Protein AF-A0A2V9LLZ0-F1 (afdb_monomer_lite)

Structure (mmCIF, N/CA/C/O backbone):
data_AF-A0A2V9LLZ0-F1
#
_entry.id   AF-A0A2V9LLZ0-F1
#
loop_
_atom_site.group_PDB
_atom_site.id
_atom_site.type_symbol
_atom_site.label_atom_id
_atom_site.label_alt_id
_atom_site.label_comp_id
_atom_site.label_asym_id
_atom_site.label_entity_id
_atom_site.label_seq_id
_atom_site.pdbx_PDB_ins_code
_atom_site.Cartn_x
_atom_site.Cartn_y
_atom_site.Cartn_z
_atom_site.occupancy
_atom_site.B_iso_or_equiv
_atom_site.auth_seq_id
_atom_site.auth_comp_id
_atom_site.auth_asym_id
_atom_site.auth_atom_id
_atom_site.pdbx_PDB_model_num
ATOM 1 N N . MET A 1 1 ? -21.256 11.971 18.915 1.00 57.91 1 MET A N 1
ATOM 2 C CA . MET A 1 1 ? -20.803 11.219 17.724 1.00 57.91 1 MET A CA 1
ATOM 3 C C . MET A 1 1 ? -19.318 11.514 17.536 1.00 57.91 1 MET A C 1
ATOM 5 O O . MET A 1 1 ? -18.966 12.685 17.577 1.00 57.91 1 MET A O 1
ATOM 9 N N . LYS A 1 2 ? -18.442 10.502 17.460 1.00 81.50 2 LYS A N 1
ATOM 10 C CA . LYS A 1 2 ? -17.006 10.695 17.167 1.00 81.50 2 LYS A CA 1
ATOM 11 C C . LYS A 1 2 ? -16.796 10.551 15.658 1.00 81.50 2 LYS A C 1
ATOM 13 O O . LYS A 1 2 ? -17.428 9.687 15.059 1.00 81.50 2 LYS A O 1
ATOM 18 N N . LEU A 1 3 ? -15.955 11.399 15.067 1.00 91.38 3 LEU A N 1
ATOM 19 C CA . LEU A 1 3 ? -15.538 11.262 13.669 1.00 91.38 3 LEU A CA 1
ATOM 20 C C . LEU A 1 3 ? -14.570 10.081 13.536 1.00 91.38 3 LEU A C 1
ATOM 22 O O . LEU A 1 3 ? -13.736 9.866 14.418 1.00 91.38 3 LEU A O 1
ATOM 26 N N . GLU A 1 4 ? -14.685 9.328 12.446 1.00 93.81 4 GLU A N 1
ATOM 27 C CA . GLU A 1 4 ? -13.737 8.264 12.114 1.00 93.81 4 GLU A CA 1
ATOM 28 C C . GLU A 1 4 ? -12.455 8.841 11.496 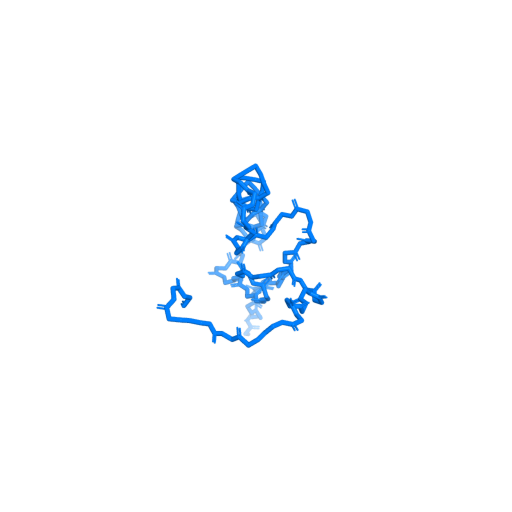1.00 93.81 4 GLU A C 1
ATOM 30 O O . GLU A 1 4 ? -12.481 9.885 10.841 1.00 93.81 4 GLU A O 1
ATOM 35 N N . CYS A 1 5 ? -11.327 8.156 11.706 1.00 95.31 5 CYS A N 1
ATOM 36 C CA . CYS A 1 5 ? -10.041 8.509 11.109 1.00 95.31 5 CYS A CA 1
ATOM 37 C C . CYS A 1 5 ? -9.729 7.571 9.938 1.00 95.31 5 CYS A C 1
ATOM 39 O O . CYS A 1 5 ? -9.741 6.346 10.083 1.00 95.31 5 CYS A O 1
ATOM 41 N N . THR A 1 6 ? -9.411 8.158 8.788 1.00 97.44 6 THR A N 1
ATOM 42 C CA . THR A 1 6 ? -8.939 7.466 7.585 1.00 97.44 6 THR A CA 1
ATOM 43 C C . THR A 1 6 ? -7.678 8.148 7.080 1.00 97.44 6 THR A C 1
ATOM 45 O O . THR A 1 6 ? -7.536 9.362 7.230 1.00 97.44 6 THR A O 1
ATOM 48 N N . THR A 1 7 ? -6.791 7.404 6.429 1.00 98.19 7 THR A N 1
ATOM 49 C CA . THR A 1 7 ? -5.582 7.958 5.806 1.00 98.19 7 THR A CA 1
ATOM 50 C C . THR A 1 7 ? -5.643 7.829 4.285 1.00 98.19 7 THR A C 1
ATOM 52 O O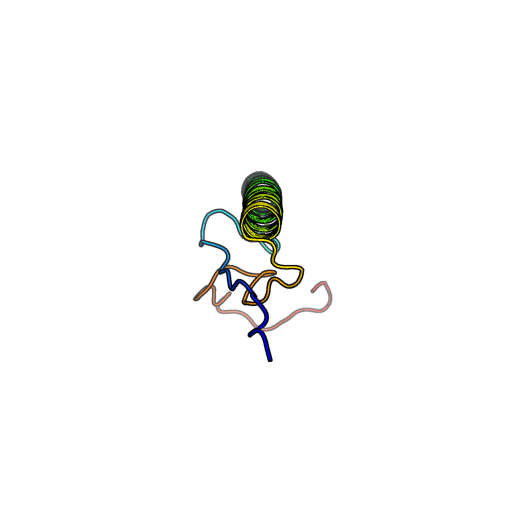 . THR A 1 7 ? -6.349 6.987 3.730 1.00 98.19 7 THR A O 1
ATOM 55 N N . CYS A 1 8 ? -4.889 8.677 3.592 1.00 97.56 8 CYS A N 1
ATOM 56 C CA . CYS A 1 8 ? -4.696 8.596 2.150 1.00 97.56 8 CYS A CA 1
ATOM 57 C C . CYS A 1 8 ? -3.197 8.604 1.861 1.00 97.56 8 CYS A C 1
ATOM 59 O O . CYS A 1 8 ? -2.443 9.337 2.506 1.00 97.56 8 CYS A O 1
ATOM 61 N N . SER A 1 9 ? -2.757 7.781 0.915 1.00 97.38 9 SER A N 1
ATOM 62 C CA . SER A 1 9 ? -1.374 7.770 0.456 1.00 97.38 9 SER A CA 1
ATOM 63 C C . SER A 1 9 ? -1.293 7.619 -1.056 1.00 97.38 9 SER A C 1
ATOM 65 O O . SER A 1 9 ? -2.241 7.219 -1.730 1.00 97.38 9 SER A O 1
ATOM 67 N N . VAL A 1 10 ? -0.132 7.973 -1.584 1.00 97.06 10 VAL A N 1
ATOM 68 C CA . VAL A 1 10 ? 0.181 7.969 -3.003 1.00 97.06 10 VAL A CA 1
ATOM 69 C C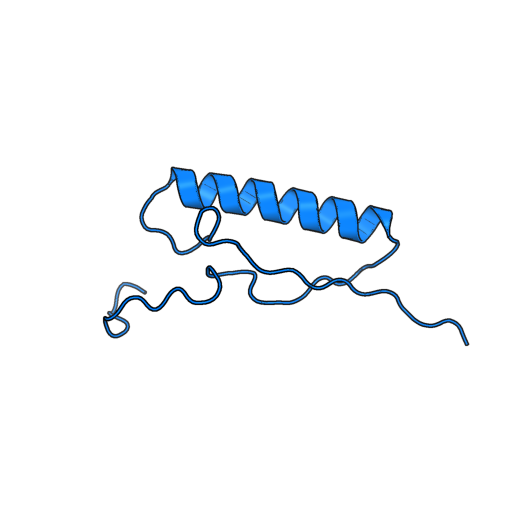 . VAL A 1 10 ? 1.535 7.296 -3.157 1.00 97.06 10 VAL A C 1
ATOM 71 O O . VAL A 1 10 ? 2.486 7.687 -2.478 1.00 97.06 10 VAL A O 1
ATOM 74 N N . LEU A 1 11 ? 1.642 6.310 -4.050 1.00 96.25 11 LEU A N 1
ATOM 75 C CA . LEU A 1 11 ? 2.947 5.731 -4.350 1.00 96.25 11 LEU A CA 1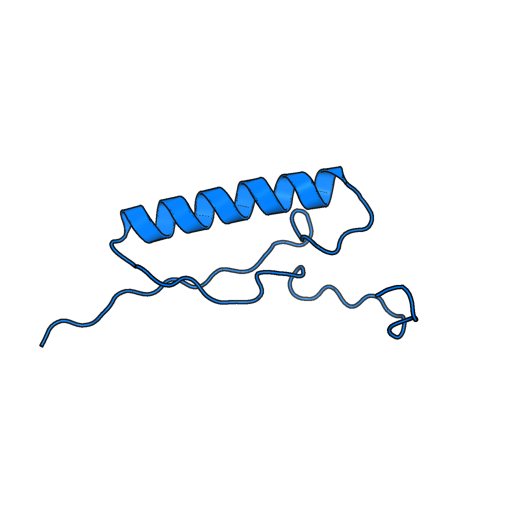
ATOM 76 C C . LEU A 1 11 ? 3.832 6.741 -5.094 1.00 96.25 11 LEU A C 1
ATOM 78 O O . LEU A 1 11 ? 3.404 7.298 -6.115 1.00 96.25 11 LEU A O 1
ATOM 82 N N . PRO A 1 12 ? 5.069 6.971 -4.623 1.00 93.00 12 PRO A N 1
ATOM 83 C CA . PRO A 1 12 ? 6.019 7.808 -5.333 1.00 93.00 12 PRO A CA 1
ATOM 84 C C . PRO A 1 12 ? 6.546 7.085 -6.583 1.00 93.00 12 PRO A C 1
ATOM 86 O O . PRO A 1 12 ? 6.409 5.866 -6.745 1.00 93.00 12 PRO A O 1
ATOM 89 N N . ARG A 1 13 ? 7.164 7.843 -7.494 1.00 91.44 13 ARG A N 1
ATOM 90 C CA . ARG A 1 13 ? 7.665 7.339 -8.786 1.00 91.44 13 ARG A CA 1
ATOM 91 C C . ARG A 1 13 ? 8.693 6.220 -8.607 1.00 91.44 13 ARG A C 1
ATOM 93 O O . ARG A 1 13 ? 8.726 5.289 -9.400 1.00 91.44 13 ARG A O 1
ATOM 100 N N . GLU A 1 14 ? 9.473 6.277 -7.546 1.00 93.62 14 GLU A N 1
ATOM 101 C CA . GLU A 1 14 ? 10.546 5.354 -7.190 1.00 93.62 14 GLU A CA 1
ATOM 102 C C . GLU A 1 14 ? 10.097 4.157 -6.328 1.00 93.62 14 GLU A C 1
ATOM 104 O O . GLU A 1 14 ? 10.941 3.369 -5.899 1.00 93.62 14 GLU A O 1
ATOM 109 N N . ALA A 1 15 ? 8.795 4.011 -6.048 1.00 95.25 15 ALA A N 1
ATOM 110 C CA . ALA A 1 15 ? 8.271 2.940 -5.194 1.00 95.25 15 ALA A CA 1
ATOM 111 C C . ALA A 1 15 ? 6.863 2.475 -5.621 1.00 95.25 15 ALA A C 1
ATOM 113 O O . ALA A 1 15 ? 5.972 2.322 -4.787 1.00 95.25 15 ALA A O 1
ATOM 114 N N . HIS A 1 16 ? 6.633 2.266 -6.922 1.00 93.38 16 HIS A N 1
ATOM 115 C CA . HIS A 1 16 ? 5.345 1.785 -7.433 1.00 93.38 16 HIS A CA 1
ATOM 116 C C . HIS A 1 16 ? 5.354 0.304 -7.823 1.00 93.38 16 HIS A C 1
ATOM 118 O O . HIS A 1 16 ? 6.369 -0.241 -8.256 1.00 93.38 16 HIS A O 1
ATOM 124 N N . LEU A 1 17 ? 4.202 -0.359 -7.683 1.00 95.00 17 LEU A N 1
ATOM 125 C CA . LEU A 1 17 ? 4.116 -1.821 -7.777 1.00 95.00 17 LEU A CA 1
ATOM 126 C C . LEU A 1 17 ? 4.084 -2.348 -9.214 1.00 95.00 17 LEU A C 1
ATOM 128 O O . LEU A 1 17 ? 4.453 -3.495 -9.442 1.00 95.00 17 LEU A O 1
ATOM 132 N N . VAL A 1 18 ? 3.698 -1.514 -10.179 1.00 91.38 18 VAL A N 1
ATOM 133 C CA . VAL A 1 18 ? 3.634 -1.879 -11.608 1.00 91.38 18 VAL A CA 1
ATOM 134 C C . VAL A 1 18 ? 4.941 -1.618 -12.368 1.00 91.38 18 VAL A C 1
ATOM 136 O O . VAL A 1 18 ? 4.965 -1.636 -13.593 1.00 91.38 18 VAL A O 1
ATOM 139 N N . SER A 1 19 ? 6.045 -1.351 -11.664 1.00 91.50 19 SER A N 1
ATOM 140 C CA . SER A 1 19 ? 7.338 -1.142 -12.319 1.00 91.50 19 SER A CA 1
ATOM 141 C C . SER A 1 19 ? 7.885 -2.446 -12.903 1.00 91.50 19 SER A C 1
ATOM 143 O O . SER A 1 19 ? 7.832 -3.493 -12.251 1.00 91.50 19 SER A O 1
ATOM 145 N N . SER A 1 20 ? 8.508 -2.383 -14.082 1.00 90.06 20 SER A N 1
ATOM 146 C CA . SER A 1 20 ? 9.272 -3.506 -14.647 1.00 90.06 20 SER A CA 1
ATOM 147 C C . SER A 1 20 ? 10.497 -3.865 -13.794 1.00 90.06 20 SER A C 1
ATOM 149 O O . SER A 1 20 ? 10.885 -5.032 -13.730 1.00 90.06 20 SER A O 1
ATOM 151 N N . GLN A 1 21 ? 11.041 -2.891 -13.061 1.00 94.44 21 GLN A N 1
ATOM 152 C CA . GLN A 1 21 ? 12.198 -3.024 -12.176 1.00 94.44 21 GLN A CA 1
ATOM 153 C C . GLN A 1 21 ? 11.816 -3.691 -10.835 1.00 94.44 21 GLN A C 1
ATOM 155 O O . GLN A 1 21 ? 11.045 -3.109 -10.060 1.00 94.44 21 GLN A O 1
ATOM 160 N N . PRO A 1 22 ? 12.317 -4.906 -10.526 1.00 96.31 22 PRO A N 1
ATOM 161 C CA . PRO A 1 22 ? 11.988 -5.623 -9.288 1.00 96.31 22 PRO A CA 1
ATOM 162 C C . PRO A 1 22 ? 12.295 -4.853 -8.000 1.00 96.31 22 PRO A C 1
ATOM 164 O O . PRO A 1 22 ? 11.531 -4.921 -7.038 1.00 96.31 22 PRO A O 1
ATOM 167 N N . GLU A 1 23 ? 13.379 -4.090 -7.986 1.00 97.44 23 GLU A N 1
ATOM 168 C CA . GLU A 1 23 ? 13.821 -3.261 -6.870 1.00 97.44 23 GLU A CA 1
ATOM 169 C C . GLU A 1 23 ? 12.848 -2.113 -6.573 1.00 97.44 23 GLU A C 1
ATOM 171 O O . GLU A 1 23 ? 12.560 -1.840 -5.406 1.00 97.44 23 GLU A O 1
ATOM 176 N N . VAL A 1 24 ? 12.254 -1.509 -7.609 1.00 96.31 24 VAL A N 1
ATOM 177 C CA . VAL A 1 24 ? 11.220 -0.472 -7.459 1.00 96.31 24 VAL A CA 1
ATOM 178 C C . VAL A 1 24 ? 9.961 -1.075 -6.836 1.00 96.31 24 VAL A C 1
ATOM 180 O O . VAL A 1 24 ? 9.379 -0.492 -5.918 1.00 96.31 24 VAL A O 1
ATOM 183 N N . ARG A 1 25 ? 9.575 -2.288 -7.259 1.00 97.00 25 ARG A N 1
ATOM 184 C CA . ARG A 1 25 ? 8.442 -3.010 -6.656 1.00 97.00 25 ARG A CA 1
ATOM 185 C C . ARG A 1 25 ? 8.709 -3.358 -5.192 1.00 97.00 25 ARG A C 1
ATOM 187 O O . ARG A 1 25 ? 7.847 -3.138 -4.342 1.00 97.00 25 ARG A O 1
ATOM 194 N N . ALA A 1 26 ? 9.906 -3.856 -4.876 1.00 97.88 26 ALA A N 1
ATOM 195 C CA . ALA A 1 26 ? 10.307 -4.163 -3.503 1.00 97.88 26 ALA A CA 1
ATOM 196 C C . ALA A 1 26 ? 10.278 -2.911 -2.609 1.00 97.88 26 ALA A C 1
ATOM 198 O O . ALA A 1 26 ? 9.792 -2.963 -1.473 1.00 97.88 26 ALA A O 1
ATOM 199 N N . HIS A 1 27 ? 10.726 -1.768 -3.136 1.00 97.62 27 HIS A N 1
ATOM 200 C CA . HIS A 1 27 ? 10.630 -0.487 -2.447 1.00 97.62 27 HIS A CA 1
ATOM 201 C C . HIS A 1 27 ? 9.169 -0.073 -2.211 1.00 97.62 27 HIS A C 1
ATOM 203 O O . HIS A 1 27 ? 8.828 0.331 -1.099 1.00 97.62 27 HIS A O 1
ATOM 209 N N . GLY A 1 28 ? 8.288 -0.257 -3.200 1.00 97.38 28 GLY A N 1
ATOM 210 C CA . GLY A 1 28 ? 6.852 0.010 -3.064 1.00 97.38 28 GLY A CA 1
ATOM 211 C C . GLY A 1 28 ? 6.175 -0.818 -1.976 1.00 97.38 28 GLY A C 1
ATOM 212 O O . GLY A 1 28 ? 5.411 -0.284 -1.173 1.00 97.38 28 GLY A O 1
ATOM 213 N N . ILE A 1 29 ? 6.523 -2.102 -1.858 1.00 98.06 29 ILE A N 1
ATOM 214 C CA . ILE A 1 29 ? 6.030 -2.959 -0.769 1.00 98.06 29 ILE A CA 1
ATOM 215 C C . ILE A 1 29 ? 6.476 -2.411 0.593 1.00 98.06 29 ILE A C 1
ATOM 217 O O . ILE A 1 29 ? 5.669 -2.322 1.520 1.00 98.06 29 ILE A O 1
ATOM 221 N N . LYS A 1 30 ? 7.752 -2.025 0.728 1.00 98.25 30 LYS A N 1
ATOM 222 C CA . LYS A 1 30 ? 8.279 -1.440 1.971 1.00 98.25 30 LYS A CA 1
ATOM 223 C C . LYS A 1 30 ? 7.569 -0.129 2.322 1.00 98.25 30 LYS A C 1
ATOM 225 O O . LYS A 1 30 ? 7.232 0.087 3.485 1.00 98.25 30 LYS A O 1
ATOM 230 N N . PHE A 1 31 ? 7.320 0.720 1.327 1.00 97.94 31 PHE A N 1
ATOM 231 C CA . PHE A 1 31 ? 6.589 1.973 1.491 1.00 97.94 31 PHE A CA 1
ATOM 232 C C . PHE A 1 31 ? 5.157 1.730 1.991 1.00 97.94 31 PHE A C 1
ATOM 234 O O . PHE A 1 31 ? 4.769 2.292 3.014 1.00 97.94 31 PHE A O 1
ATOM 241 N N . LEU A 1 32 ? 4.400 0.831 1.349 1.00 97.88 32 LEU A N 1
ATOM 242 C CA . LEU A 1 32 ? 3.019 0.534 1.746 1.00 97.88 32 LEU A CA 1
ATOM 243 C C . LEU A 1 32 ? 2.917 -0.068 3.143 1.00 97.88 32 LEU A C 1
ATOM 245 O O . LEU A 1 32 ? 2.030 0.324 3.898 1.00 97.88 32 LEU A O 1
ATOM 249 N N . LYS A 1 33 ? 3.834 -0.968 3.523 1.00 98.25 33 LYS A N 1
ATOM 250 C CA . LYS A 1 33 ? 3.880 -1.502 4.894 1.00 98.25 33 LYS A CA 1
ATOM 251 C C . LYS A 1 33 ? 4.011 -0.377 5.918 1.00 98.25 33 LYS A C 1
ATOM 253 O O . LYS A 1 33 ? 3.227 -0.320 6.859 1.00 98.25 33 LYS A O 1
ATOM 258 N N . ARG A 1 34 ? 4.906 0.582 5.668 1.00 98.31 34 ARG A N 1
ATOM 259 C CA . ARG A 1 34 ? 5.070 1.758 6.529 1.00 98.31 34 ARG A CA 1
ATOM 260 C C . ARG A 1 34 ? 3.827 2.653 6.553 1.00 98.31 34 ARG A C 1
ATOM 262 O O . ARG A 1 34 ? 3.503 3.208 7.597 1.00 98.31 34 ARG A O 1
ATOM 269 N N . CYS A 1 35 ? 3.107 2.796 5.440 1.00 98.19 35 CYS A N 1
ATOM 270 C CA . CYS A 1 35 ? 1.831 3.518 5.420 1.00 98.19 35 CYS A CA 1
ATOM 271 C C . CYS A 1 35 ? 0.744 2.812 6.243 1.00 98.19 35 CYS A C 1
ATOM 273 O O . CYS A 1 35 ? -0.010 3.482 6.948 1.00 98.19 35 CYS A O 1
ATOM 275 N N . VAL A 1 36 ? 0.671 1.479 6.189 1.00 98.31 36 VAL A N 1
ATOM 276 C CA . VAL A 1 36 ? -0.256 0.681 7.007 1.00 98.31 36 VAL A CA 1
ATOM 277 C C . VAL A 1 36 ? 0.089 0.803 8.491 1.00 98.31 36 VAL A C 1
ATOM 279 O O . VAL A 1 36 ? -0.802 1.078 9.290 1.00 98.31 36 VAL A O 1
ATOM 282 N N . GLU A 1 37 ? 1.370 0.689 8.854 1.00 98.62 37 GLU A N 1
ATOM 283 C CA . GLU A 1 37 ? 1.852 0.901 10.228 1.00 98.62 37 GLU A CA 1
ATOM 284 C C . GLU A 1 37 ? 1.450 2.289 10.745 1.00 98.62 37 GLU A C 1
ATOM 286 O O . GLU A 1 37 ? 0.794 2.396 11.776 1.00 98.62 37 GLU A O 1
ATOM 291 N N . ARG A 1 38 ? 1.726 3.350 9.973 1.00 98.44 38 ARG A N 1
ATOM 292 C CA . ARG A 1 38 ? 1.328 4.734 10.296 1.00 98.44 38 ARG A CA 1
ATOM 293 C C . ARG A 1 38 ? -0.185 4.901 10.435 1.00 98.44 38 ARG A C 1
ATOM 295 O O . ARG A 1 38 ? -0.654 5.641 11.290 1.00 98.44 38 ARG A O 1
ATOM 302 N N . THR A 1 39 ? -0.960 4.227 9.590 1.00 98.38 39 THR A N 1
ATOM 303 C CA . THR A 1 39 ? -2.430 4.256 9.647 1.00 98.38 39 THR A CA 1
ATOM 304 C C . THR A 1 39 ? -2.927 3.633 10.950 1.00 98.38 39 THR A C 1
ATOM 306 O O . THR A 1 39 ? -3.776 4.218 11.620 1.00 98.38 39 THR A O 1
ATOM 309 N N . ALA A 1 40 ? -2.342 2.503 11.356 1.00 98.19 40 ALA A N 1
ATOM 310 C CA . ALA A 1 40 ? -2.652 1.859 12.626 1.00 98.19 40 ALA A CA 1
ATOM 311 C C . ALA A 1 40 ? -2.216 2.708 13.837 1.0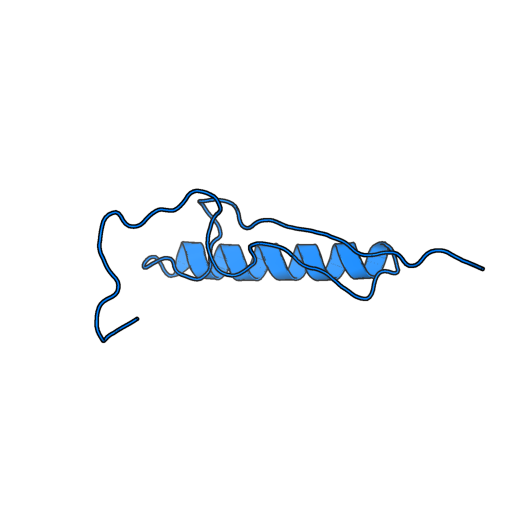0 98.19 40 ALA A C 1
ATOM 313 O O . ALA A 1 40 ? -2.984 2.832 14.788 1.00 98.19 40 ALA A O 1
ATOM 314 N N . GLU A 1 41 ? -1.039 3.346 13.786 1.00 98.38 41 GLU A N 1
ATOM 315 C CA . GLU A 1 41 ? -0.558 4.291 14.814 1.00 98.38 41 GLU A CA 1
ATOM 316 C C . GLU A 1 41 ? -1.535 5.463 15.029 1.00 98.38 41 GLU A C 1
ATOM 318 O O . GLU A 1 41 ? -1.701 5.935 16.152 1.00 98.38 41 GLU A O 1
ATOM 323 N N . LEU A 1 42 ? -2.223 5.906 13.970 1.00 97.31 42 LEU A N 1
ATOM 324 C CA . LEU A 1 42 ? -3.249 6.956 14.021 1.00 97.31 42 LEU A CA 1
ATOM 325 C C . LEU A 1 42 ? -4.632 6.450 14.477 1.00 97.31 42 LEU A C 1
ATOM 327 O O . LEU A 1 42 ? -5.585 7.226 14.530 1.00 97.31 42 LEU A O 1
ATOM 331 N N . GLY A 1 43 ? -4.772 5.157 14.786 1.00 96.94 43 GLY A N 1
ATOM 332 C CA . GLY A 1 43 ? -6.049 4.529 15.140 1.00 96.94 43 GLY A CA 1
ATOM 333 C C . GLY A 1 43 ? -7.016 4.370 13.960 1.00 96.94 43 GLY A C 1
ATOM 334 O O . GLY A 1 43 ? -8.188 4.049 14.163 1.00 96.94 43 GLY A O 1
ATOM 335 N N . ALA A 1 44 ? -6.546 4.589 12.731 1.00 97.69 44 ALA A N 1
ATOM 336 C CA . ALA A 1 44 ? -7.334 4.416 11.523 1.00 97.69 44 ALA A CA 1
ATOM 337 C C . ALA A 1 44 ? -7.350 2.943 11.085 1.00 97.69 44 ALA A C 1
ATOM 339 O O . ALA A 1 44 ? -6.400 2.188 11.289 1.00 97.69 44 ALA A O 1
ATOM 340 N N . ARG A 1 45 ? -8.449 2.531 10.446 1.00 96.88 45 ARG A N 1
ATOM 341 C CA . ARG A 1 45 ? -8.630 1.168 9.902 1.00 96.88 45 ARG A CA 1
ATOM 342 C C . ARG A 1 45 ? -8.710 1.128 8.380 1.00 96.88 45 ARG A C 1
ATOM 344 O O . ARG A 1 45 ? -8.877 0.057 7.804 1.00 96.88 45 ARG A O 1
ATOM 351 N N . LEU A 1 46 ? -8.619 2.290 7.744 1.00 97.38 46 LEU A N 1
ATOM 352 C CA . LEU A 1 46 ? -8.774 2.453 6.310 1.00 97.38 46 LEU A CA 1
ATOM 353 C C . LEU A 1 46 ? -7.682 3.379 5.787 1.00 97.38 46 LEU A C 1
ATOM 355 O O . LEU A 1 46 ? -7.517 4.498 6.276 1.00 97.38 46 LEU A O 1
ATOM 359 N N . ILE A 1 47 ? -6.980 2.885 4.770 1.00 98.19 47 ILE A N 1
ATOM 360 C CA . ILE A 1 47 ? -6.073 3.647 3.920 1.00 98.19 47 ILE A CA 1
ATOM 361 C C . ILE A 1 47 ? -6.561 3.545 2.475 1.00 98.19 47 ILE A C 1
ATOM 363 O O . ILE A 1 47 ? -6.927 2.463 2.015 1.00 98.19 47 ILE A O 1
ATOM 367 N N . CYS A 1 48 ? -6.574 4.664 1.757 1.00 97.00 48 CYS A N 1
ATOM 368 C CA . CYS A 1 48 ? -6.951 4.720 0.345 1.00 97.00 48 CYS A CA 1
ATOM 369 C C . CYS A 1 48 ? -5.945 5.530 -0.489 1.00 97.00 48 CYS A C 1
ATOM 371 O O . CYS A 1 48 ? -4.970 6.070 0.036 1.00 97.00 48 CYS A O 1
ATOM 373 N N . GLY A 1 49 ? -6.182 5.591 -1.801 1.00 95.50 49 GLY A N 1
ATOM 374 C CA . GLY A 1 49 ? -5.422 6.406 -2.749 1.00 95.50 49 GLY A CA 1
ATOM 375 C C . GLY A 1 49 ? -4.824 5.600 -3.908 1.00 95.50 49 GLY A C 1
ATOM 376 O O . GLY A 1 49 ? -5.132 4.416 -4.076 1.00 95.50 49 GLY A O 1
ATOM 377 N N . PRO A 1 50 ? -3.979 6.225 -4.744 1.00 94.94 50 PRO A N 1
ATOM 378 C CA . PRO A 1 50 ? -3.214 5.558 -5.795 1.00 94.94 50 PRO A CA 1
ATOM 379 C C . PRO A 1 50 ? -2.130 4.650 -5.188 1.00 94.94 50 PRO A C 1
ATOM 381 O O . PRO A 1 50 ? -0.965 5.023 -5.060 1.00 94.94 50 PRO A O 1
ATOM 384 N N . LEU A 1 51 ? -2.543 3.452 -4.771 1.00 96.25 51 LEU A N 1
ATOM 385 C CA . LEU A 1 51 ? -1.705 2.488 -4.046 1.00 96.25 51 LEU A CA 1
ATOM 386 C C . LEU A 1 51 ? -1.172 1.345 -4.926 1.00 96.25 51 LEU A C 1
ATOM 388 O O . LEU A 1 51 ? -0.565 0.413 -4.409 1.00 96.25 51 LEU A O 1
ATOM 392 N N . TYR A 1 52 ? -1.406 1.389 -6.240 1.00 90.94 52 TYR A N 1
ATOM 393 C CA . TYR A 1 52 ? -0.956 0.356 -7.185 1.00 90.94 52 TYR A CA 1
ATOM 394 C C . TYR A 1 52 ? 0.119 0.876 -8.152 1.00 90.94 52 TYR A C 1
ATOM 396 O O . TYR A 1 52 ? 1.130 0.212 -8.384 1.00 90.94 52 TYR A O 1
ATOM 404 N N . ALA A 1 53 ? -0.052 2.092 -8.673 1.00 92.00 53 ALA A N 1
ATOM 405 C CA . ALA A 1 53 ? 0.869 2.738 -9.601 1.00 92.00 53 ALA A CA 1
ATOM 406 C C . ALA A 1 53 ? 1.346 4.087 -9.060 1.00 92.00 53 ALA A C 1
ATOM 408 O O . ALA A 1 53 ? 0.676 4.711 -8.237 1.00 92.00 53 ALA A O 1
ATOM 409 N N . GLY A 1 54 ? 2.509 4.532 -9.537 1.00 92.00 54 GLY A N 1
ATOM 410 C CA . GLY A 1 54 ? 3.065 5.825 -9.160 1.00 92.00 54 GLY A CA 1
ATOM 411 C C . GLY A 1 54 ? 2.213 6.951 -9.734 1.00 92.00 54 GLY A C 1
ATOM 412 O O . GLY A 1 54 ? 1.799 6.894 -10.896 1.00 92.00 54 GLY A O 1
ATOM 413 N N . LEU A 1 55 ? 1.951 7.988 -8.941 1.00 90.31 55 LEU A N 1
ATOM 414 C CA . LEU A 1 55 ? 1.155 9.118 -9.418 1.00 90.31 55 LEU A CA 1
ATOM 415 C C . LEU A 1 55 ? 1.866 9.848 -10.564 1.00 90.31 55 LEU A C 1
ATOM 417 O O . LEU A 1 55 ? 3.054 10.165 -10.488 1.00 90.31 55 LEU A O 1
ATOM 421 N N . GLY A 1 56 ? 1.124 10.108 -11.642 1.00 87.50 56 GLY A N 1
ATOM 422 C CA . GLY A 1 56 ? 1.663 10.751 -12.841 1.00 87.50 56 GLY A CA 1
ATOM 423 C C . GLY A 1 56 ? 2.598 9.857 -13.664 1.00 87.50 56 GLY A C 1
ATOM 424 O O . GLY A 1 56 ? 3.334 10.365 -14.514 1.00 87.50 56 GLY A O 1
ATOM 425 N N . ILE A 1 57 ? 2.606 8.540 -13.425 1.00 87.31 57 ILE A N 1
ATOM 426 C CA . ILE A 1 57 ? 3.233 7.571 -14.327 1.00 87.31 57 ILE A CA 1
ATOM 427 C C . ILE A 1 57 ? 2.239 7.241 -15.432 1.00 87.31 57 ILE A C 1
ATOM 429 O O . ILE A 1 57 ? 1.266 6.523 -15.222 1.00 87.31 57 ILE A O 1
ATOM 433 N N . LEU A 1 58 ? 2.500 7.792 -16.613 1.00 86.19 58 LEU A N 1
ATOM 434 C CA . LEU A 1 58 ? 1.792 7.462 -17.840 1.00 86.19 58 LEU A CA 1
ATOM 435 C C . LEU A 1 58 ? 2.764 6.671 -18.725 1.00 86.19 58 LEU A C 1
ATOM 437 O O . LEU A 1 58 ? 3.790 7.231 -19.112 1.00 86.19 58 LEU A O 1
ATOM 441 N N . PRO A 1 59 ? 2.483 5.394 -19.038 1.00 80.81 59 PRO A N 1
ATOM 442 C CA . PRO A 1 59 ? 3.423 4.529 -19.754 1.00 80.81 59 PRO A CA 1
ATOM 443 C C . PRO A 1 59 ? 3.685 4.958 -21.207 1.00 80.81 59 PRO A C 1
ATOM 445 O O . PRO A 1 59 ? 4.587 4.436 -21.853 1.00 80.81 59 PRO A O 1
ATOM 448 N N . GLY A 1 60 ? 2.895 5.889 -21.752 1.00 87.06 60 GLY A N 1
ATOM 449 C CA . GLY A 1 60 ? 3.028 6.347 -23.140 1.00 87.06 60 GLY A CA 1
ATOM 450 C C . GLY A 1 60 ? 2.626 5.299 -24.187 1.00 87.06 60 GLY A C 1
ATOM 451 O O . GLY A 1 60 ? 2.621 5.602 -25.376 1.00 87.06 60 GLY A O 1
ATOM 452 N N . HIS A 1 61 ? 2.242 4.095 -23.758 1.00 84.06 61 HIS A N 1
ATOM 453 C CA . HIS A 1 61 ? 1.700 3.027 -24.588 1.00 84.06 61 HIS A CA 1
ATOM 454 C C . HIS A 1 61 ? 0.306 2.609 -24.103 1.00 84.06 61 HIS A C 1
ATOM 456 O O . HIS A 1 61 ? -0.102 2.898 -22.976 1.00 84.06 61 HIS A O 1
ATOM 462 N N . ARG A 1 62 ? -0.447 1.935 -24.978 1.00 85.12 62 ARG A N 1
ATOM 463 C CA . ARG A 1 62 ? -1.712 1.284 -24.606 1.00 85.12 62 ARG A CA 1
ATOM 464 C C . ARG A 1 62 ? -1.434 0.002 -23.820 1.00 85.12 62 ARG A C 1
ATOM 466 O O . ARG A 1 62 ? -0.339 -0.552 -23.923 1.00 85.12 62 ARG A O 1
ATOM 473 N N . ARG A 1 63 ? -2.449 -0.468 -23.090 1.00 82.56 63 ARG A N 1
ATOM 474 C CA . ARG A 1 63 ? -2.437 -1.795 -22.467 1.00 82.56 63 ARG A CA 1
ATOM 475 C C . ARG A 1 63 ? -2.219 -2.871 -23.534 1.00 82.56 63 ARG A C 1
ATOM 477 O O . ARG A 1 63 ? -2.812 -2.770 -24.611 1.00 82.56 63 ARG A O 1
ATOM 484 N N . ASN A 1 64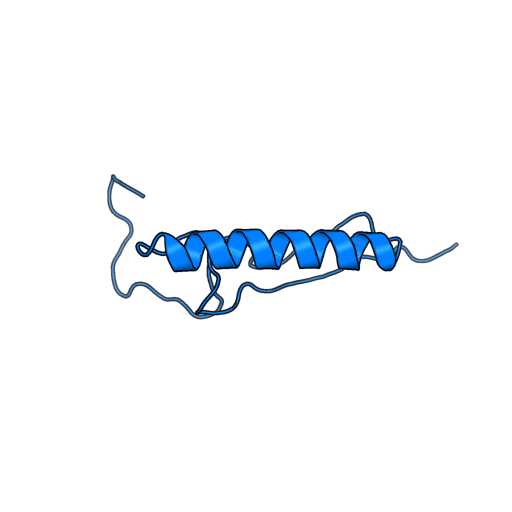 ? -1.395 -3.869 -23.237 1.00 84.31 64 ASN A N 1
ATOM 485 C CA . ASN A 1 64 ? -1.226 -5.068 -24.065 1.00 84.31 64 ASN A CA 1
ATOM 486 C C . ASN A 1 64 ? -1.784 -6.315 -23.350 1.00 84.31 64 ASN A C 1
ATOM 488 O O . ASN A 1 64 ? -2.231 -6.219 -22.215 1.00 84.31 64 ASN A O 1
ATOM 492 N N . ASP A 1 65 ? -1.772 -7.477 -24.005 1.00 89.75 65 ASP A N 1
ATOM 493 C CA . ASP A 1 65 ? -2.392 -8.704 -23.470 1.00 89.75 65 ASP A CA 1
ATOM 494 C C . ASP A 1 65 ? -1.675 -9.306 -22.242 1.00 89.75 65 ASP A C 1
ATOM 496 O O . ASP A 1 65 ? -2.201 -10.225 -21.621 1.00 89.75 65 ASP A O 1
ATOM 500 N N . GLN A 1 66 ? -0.477 -8.822 -21.896 1.00 77.44 66 GLN A N 1
ATOM 501 C CA . GLN A 1 66 ? 0.297 -9.261 -20.726 1.00 77.44 66 GLN A CA 1
ATOM 502 C C . GLN A 1 66 ? 0.039 -8.403 -19.471 1.00 77.44 66 GLN A C 1
ATOM 504 O O . GLN A 1 66 ? 0.578 -8.719 -18.409 1.00 77.44 66 GLN A O 1
ATOM 509 N N . GLU A 1 67 ? -0.743 -7.321 -19.586 1.00 65.62 67 GLU A N 1
ATOM 510 C CA . GLU A 1 67 ? -1.168 -6.425 -18.491 1.00 65.62 67 GLU A CA 1
ATOM 511 C C . GLU A 1 67 ? -2.641 -6.633 -18.113 1.00 65.62 67 GLU A C 1
ATOM 513 O O . GLU A 1 67 ? -2.920 -6.728 -16.896 1.00 65.62 67 GLU A O 1
#

Foldseek 3Di:
DDDADEEEDFAAQQQACPDPDVNSNVNLVVVVVVVVVVCVVVVHPYYDYHSHGHPPDDPPDDDDPVD

pLDDT: mean 92.85, std 7.51, range [57.91, 98.62]

Radius of gyration: 14.46 Å; chains: 1; bounding box: 35×20×42 Å

Secondary structure (DSSP, 8-state):
-PPPP-EE----TTS-TT-SSHHHHHHHHHHHHHHHHHHHHTT---EESS-SS-TT---SS---TT-

Sequence (67 aa):
MKLECTTCSVLPREAHLVSSQPEVRAHGIKFLKRCVERTAELGARLICGPLYAGLGILPGHRRNDQE